Protein AF-A0A2N1R3X6-F1 (afdb_monomer_lite)

Structure (mmCIF, N/CA/C/O backbone):
data_AF-A0A2N1R3X6-F1
#
_entry.id   AF-A0A2N1R3X6-F1
#
loop_
_atom_site.group_PDB
_atom_site.id
_atom_site.type_symbol
_atom_site.label_atom_id
_atom_site.label_alt_id
_atom_site.label_comp_id
_atom_site.label_asym_id
_atom_site.label_entity_id
_atom_site.label_seq_id
_atom_site.pdbx_PDB_ins_code
_atom_site.Cartn_x
_atom_site.Cartn_y
_atom_site.Cartn_z
_atom_site.occupancy
_atom_site.B_iso_or_equiv
_atom_site.auth_seq_id
_atom_site.auth_comp_id
_atom_site.auth_asym_id
_atom_site.auth_atom_id
_atom_site.pdbx_PDB_model_num
ATOM 1 N N . ASP A 1 1 ? -13.256 3.074 11.357 1.00 90.25 1 ASP A N 1
ATOM 2 C CA . ASP A 1 1 ? -14.261 3.661 12.275 1.00 90.25 1 ASP A CA 1
ATOM 3 C C . ASP A 1 1 ? -15.153 4.627 11.490 1.00 90.25 1 ASP A C 1
ATOM 5 O O . ASP A 1 1 ? -15.095 4.606 10.266 1.00 90.25 1 ASP A O 1
ATOM 9 N N . LYS A 1 2 ? -15.980 5.458 12.145 1.00 92.38 2 LYS A N 1
ATOM 10 C CA . LYS A 1 2 ? -16.893 6.402 11.461 1.00 92.38 2 LYS A CA 1
ATOM 11 C C . LYS A 1 2 ? -16.186 7.453 10.590 1.00 92.38 2 LYS A C 1
ATOM 13 O O . LYS A 1 2 ? -16.847 8.088 9.781 1.00 92.38 2 LYS A O 1
ATOM 18 N N . ALA A 1 3 ? -14.874 7.625 10.744 1.00 95.81 3 ALA A N 1
ATOM 19 C CA . ALA A 1 3 ? -14.059 8.514 9.922 1.00 95.81 3 ALA A CA 1
ATOM 20 C C . ALA A 1 3 ? -13.254 7.754 8.849 1.00 95.81 3 ALA A C 1
ATOM 22 O O . ALA A 1 3 ? -12.329 8.313 8.273 1.00 95.81 3 ALA A O 1
ATOM 23 N N . GLY A 1 4 ? -13.550 6.470 8.615 1.00 92.06 4 GLY A N 1
ATOM 24 C CA . GLY A 1 4 ? -12.847 5.657 7.620 1.00 92.06 4 GLY A CA 1
ATOM 25 C C . GLY A 1 4 ? -11.462 5.167 8.054 1.00 92.06 4 GLY A C 1
ATOM 26 O O . GLY A 1 4 ? -10.752 4.585 7.242 1.00 92.06 4 GLY A O 1
ATOM 27 N N . ARG A 1 5 ? -11.064 5.341 9.324 1.00 94.12 5 ARG A N 1
ATOM 28 C CA . ARG A 1 5 ? -9.765 4.837 9.805 1.00 94.12 5 ARG A CA 1
ATOM 29 C C . ARG A 1 5 ? -9.776 3.317 9.934 1.00 94.12 5 ARG A C 1
ATOM 31 O O . ARG A 1 5 ? -10.743 2.745 10.447 1.00 94.12 5 ARG A O 1
ATOM 38 N N . ILE A 1 6 ? -8.683 2.682 9.530 1.00 91.31 6 ILE A N 1
ATOM 39 C CA . ILE A 1 6 ? -8.459 1.241 9.661 1.00 91.31 6 ILE A CA 1
ATOM 40 C C . ILE A 1 6 ? -7.353 1.035 10.696 1.00 91.31 6 ILE A C 1
ATOM 42 O O . ILE A 1 6 ? -6.293 1.648 10.605 1.00 91.31 6 ILE A O 1
ATOM 46 N N . ALA A 1 7 ? -7.608 0.192 11.694 1.00 93.69 7 ALA A N 1
ATOM 47 C CA . ALA A 1 7 ? -6.582 -0.203 12.649 1.00 93.69 7 ALA A CA 1
ATOM 48 C C . ALA A 1 7 ? -5.750 -1.337 12.043 1.00 93.69 7 ALA A C 1
ATOM 50 O O . ALA A 1 7 ? -6.293 -2.392 11.718 1.00 93.69 7 ALA A O 1
ATOM 51 N N . ILE A 1 8 ? -4.443 -1.121 11.901 1.00 93.31 8 ILE A N 1
ATOM 52 C CA . ILE A 1 8 ? -3.516 -2.157 11.442 1.00 93.31 8 ILE A CA 1
ATOM 53 C C . ILE A 1 8 ? -3.064 -2.974 12.665 1.00 93.31 8 ILE A C 1
ATOM 55 O O . ILE A 1 8 ? -2.543 -2.383 13.618 1.00 93.31 8 ILE A O 1
ATOM 59 N N . PRO A 1 9 ? -3.251 -4.309 12.669 1.00 96.38 9 PRO A N 1
ATOM 60 C CA . PRO A 1 9 ? -2.723 -5.188 13.709 1.00 96.38 9 PRO A CA 1
ATOM 61 C C . PRO A 1 9 ? -1.225 -4.975 13.954 1.00 96.38 9 PRO A C 1
ATOM 63 O O . PRO A 1 9 ? -0.460 -4.760 13.016 1.00 96.38 9 PRO A O 1
ATOM 66 N N . GLN A 1 10 ? -0.791 -5.074 15.214 1.00 96.38 10 GLN A N 1
ATOM 67 C CA . GLN A 1 10 ? 0.607 -4.842 15.593 1.00 96.38 10 GLN A CA 1
ATOM 68 C C . GLN A 1 10 ? 1.586 -5.742 14.831 1.00 96.38 10 GLN A C 1
ATOM 70 O O . GLN A 1 10 ? 2.563 -5.229 14.300 1.00 96.38 10 GLN A O 1
ATOM 75 N N . SER A 1 11 ? 1.276 -7.031 14.693 1.00 97.56 11 SER A N 1
ATOM 76 C CA . SER A 1 11 ? 2.110 -7.981 13.951 1.00 97.56 11 SER A CA 1
ATOM 77 C C . SER A 1 11 ? 2.322 -7.585 12.488 1.00 97.56 11 SER A C 1
ATOM 79 O O . SER A 1 11 ? 3.403 -7.792 11.951 1.00 97.56 11 SER A O 1
ATOM 81 N N . LEU A 1 12 ? 1.320 -6.978 11.841 1.00 96.12 12 LEU A N 1
ATOM 82 C CA . LEU A 1 12 ? 1.445 -6.502 10.461 1.00 96.12 12 LEU A CA 1
ATOM 83 C C . LEU A 1 12 ? 2.262 -5.212 10.369 1.00 96.12 12 LEU A C 1
ATOM 85 O O . LEU A 1 12 ? 2.993 -5.034 9.401 1.00 96.12 12 LEU A O 1
ATOM 89 N N . ARG A 1 13 ? 2.175 -4.334 11.378 1.00 95.75 13 ARG A N 1
ATOM 90 C CA . ARG A 1 13 ? 3.041 -3.146 11.459 1.00 95.75 13 ARG A CA 1
ATOM 91 C C . ARG A 1 13 ? 4.501 -3.538 11.642 1.00 95.75 13 ARG A C 1
ATOM 93 O O . ARG A 1 13 ? 5.350 -2.992 10.956 1.00 95.75 13 ARG A O 1
ATOM 100 N N . GLU A 1 14 ? 4.769 -4.496 12.526 1.00 96.25 14 GLU A N 1
ATOM 101 C CA . GLU A 1 14 ? 6.116 -5.026 12.766 1.00 96.25 14 GLU A CA 1
ATOM 102 C C . GLU A 1 14 ? 6.664 -5.729 11.524 1.00 96.25 14 GLU A C 1
ATOM 104 O O . GLU A 1 14 ? 7.785 -5.451 11.113 1.00 96.25 14 GLU A O 1
ATOM 109 N N . TYR A 1 15 ? 5.852 -6.576 10.885 1.00 96.00 15 TYR A N 1
ATOM 110 C CA . TYR A 1 15 ? 6.223 -7.259 9.645 1.00 96.00 15 TYR A CA 1
ATOM 111 C C . TYR A 1 15 ? 6.608 -6.281 8.529 1.00 96.00 15 TYR A C 1
ATOM 113 O O . TYR A 1 15 ? 7.624 -6.470 7.870 1.00 96.00 15 TYR A O 1
ATOM 121 N N . ALA A 1 16 ? 5.802 -5.238 8.320 1.00 95.12 16 ALA A N 1
ATOM 122 C CA . ALA A 1 16 ? 6.031 -4.253 7.266 1.00 95.12 16 ALA A CA 1
ATOM 123 C C . ALA A 1 16 ? 6.981 -3.114 7.684 1.00 95.12 16 ALA A C 1
ATOM 125 O O . ALA A 1 16 ? 7.179 -2.182 6.909 1.00 95.12 16 ALA A O 1
ATOM 126 N N . GLY A 1 17 ? 7.544 -3.157 8.899 1.00 96.06 17 GLY A N 1
ATOM 127 C CA . GLY A 1 17 ? 8.430 -2.112 9.416 1.00 96.06 17 GLY A CA 1
ATOM 128 C C . GLY A 1 17 ? 7.778 -0.72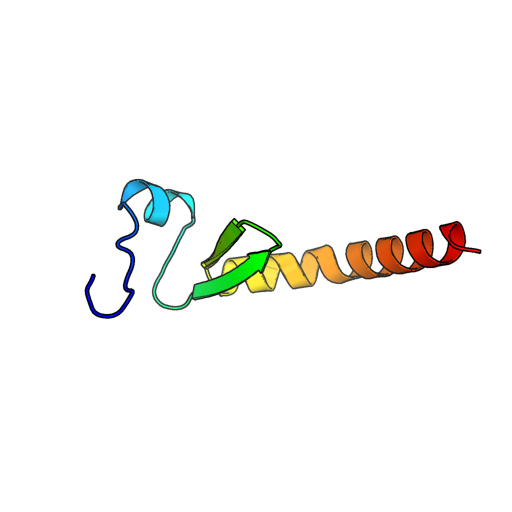8 9.516 1.00 96.06 17 GLY A C 1
ATOM 129 O O . GLY A 1 17 ? 8.482 0.273 9.456 1.00 96.06 17 GLY A O 1
ATOM 130 N N . LEU A 1 18 ? 6.447 -0.651 9.642 1.00 95.81 18 LEU A N 1
ATOM 131 C CA . LEU A 1 18 ? 5.717 0.616 9.567 1.00 95.81 18 LEU A CA 1
ATOM 132 C C . LEU A 1 18 ? 6.061 1.525 10.747 1.00 95.81 18 LEU A C 1
ATOM 134 O O . LEU A 1 18 ? 5.774 1.202 11.905 1.00 95.81 18 LEU A O 1
ATOM 138 N N . SER A 1 19 ? 6.627 2.685 10.422 1.00 88.56 19 SER A N 1
ATOM 139 C CA . SER A 1 19 ? 6.982 3.730 11.371 1.00 88.56 19 SER A CA 1
ATOM 140 C C . SER A 1 19 ? 5.944 4.867 11.360 1.00 88.56 19 SER A C 1
ATOM 142 O O . SER A 1 19 ? 4.735 4.621 11.356 1.00 88.56 19 SER A O 1
ATOM 144 N N . LYS A 1 20 ? 6.392 6.123 11.434 1.00 89.31 20 LYS A N 1
ATOM 145 C CA . LYS A 1 20 ? 5.519 7.302 11.468 1.00 89.31 20 LYS A CA 1
ATOM 146 C C . LYS A 1 20 ? 5.072 7.722 10.070 1.00 89.31 20 LYS A C 1
ATOM 148 O O . LYS A 1 20 ? 3.898 8.045 9.890 1.00 89.31 20 LYS A O 1
ATOM 153 N N . ASP A 1 21 ? 6.002 7.725 9.121 1.00 95.88 21 ASP A N 1
ATOM 154 C CA . ASP A 1 21 ? 5.750 8.146 7.751 1.00 95.88 21 ASP A CA 1
ATOM 155 C C . ASP A 1 21 ? 5.508 6.905 6.890 1.00 95.88 21 ASP A C 1
ATOM 157 O O . ASP A 1 21 ? 6.277 5.944 6.913 1.00 95.88 21 ASP A O 1
ATOM 161 N N . CYS A 1 22 ? 4.395 6.904 6.160 1.00 95.44 22 CYS A N 1
ATOM 162 C CA . CYS A 1 22 ? 3.985 5.768 5.346 1.00 95.44 22 CYS A CA 1
ATOM 163 C C . CYS A 1 22 ? 3.506 6.225 3.971 1.00 95.44 22 CYS A C 1
ATOM 165 O O . CYS A 1 22 ? 2.914 7.298 3.824 1.00 95.44 22 CYS A O 1
ATOM 167 N N . VAL A 1 23 ? 3.676 5.348 2.987 1.00 96.31 23 VAL A N 1
ATOM 168 C CA . VAL A 1 23 ? 3.129 5.491 1.637 1.00 96.31 23 VAL A CA 1
ATOM 169 C C . VAL A 1 23 ? 1.978 4.507 1.467 1.00 96.31 23 VAL A C 1
ATOM 171 O O . VAL A 1 23 ? 2.069 3.348 1.870 1.00 96.31 23 VAL A O 1
ATOM 174 N N . VAL A 1 24 ? 0.881 4.970 0.865 1.00 95.44 24 VAL A N 1
ATOM 175 C CA . VAL A 1 24 ? -0.277 4.132 0.536 1.00 95.44 24 VAL A CA 1
ATOM 176 C C . VAL A 1 24 ? -0.454 4.104 -0.974 1.00 95.44 24 VAL A C 1
ATOM 178 O O . VAL A 1 24 ? -0.602 5.152 -1.601 1.00 95.44 24 VAL A O 1
ATOM 181 N N . LEU A 1 25 ? -0.478 2.904 -1.549 1.00 95.00 25 LEU A N 1
ATOM 182 C CA . LEU A 1 25 ? -0.660 2.685 -2.982 1.00 95.00 25 LEU A CA 1
ATOM 183 C C . LEU A 1 25 ? -1.980 1.966 -3.237 1.00 95.00 25 LEU A C 1
ATOM 185 O O . LEU A 1 25 ? -2.271 0.939 -2.624 1.00 95.00 25 LEU A O 1
ATOM 189 N N . GLY A 1 26 ? -2.770 2.483 -4.173 1.00 95.12 26 GLY A N 1
ATOM 190 C CA . GLY A 1 26 ? -3.941 1.789 -4.703 1.00 95.12 26 GLY A CA 1
ATOM 191 C C . GLY A 1 26 ? -3.566 0.983 -5.936 1.00 95.12 26 GLY A C 1
ATOM 192 O O . GLY A 1 26 ? -3.191 1.563 -6.950 1.00 95.12 26 GLY A O 1
ATOM 193 N 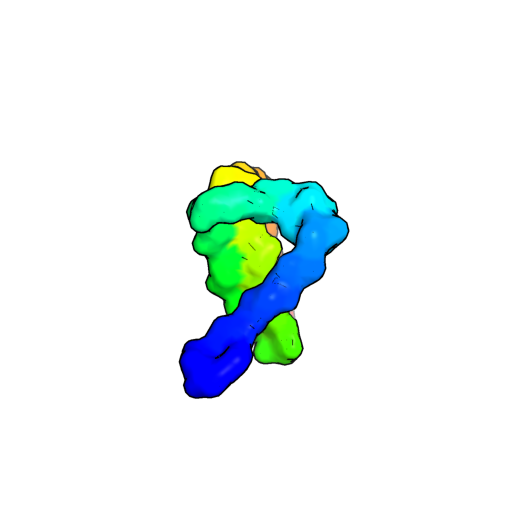N . ILE A 1 27 ? -3.698 -0.343 -5.873 1.00 93.19 27 ILE A N 1
ATOM 194 C CA . ILE A 1 27 ? -3.378 -1.231 -6.993 1.00 93.19 27 ILE A CA 1
ATOM 195 C C . ILE A 1 27 ? -4.574 -2.122 -7.298 1.00 93.19 27 ILE A C 1
ATOM 197 O O . ILE A 1 27 ? -4.789 -3.175 -6.697 1.00 93.19 27 ILE A O 1
ATOM 201 N N . THR A 1 28 ? -5.355 -1.716 -8.297 1.00 93.44 28 THR A N 1
ATOM 202 C CA . THR A 1 28 ? -6.562 -2.429 -8.740 1.00 93.44 28 THR A CA 1
ATOM 203 C C . THR A 1 28 ? -7.550 -2.671 -7.584 1.00 93.44 28 THR A C 1
ATOM 205 O O . THR A 1 28 ? -8.300 -1.773 -7.220 1.00 93.44 28 THR A O 1
ATOM 208 N N . LYS A 1 29 ? -7.567 -3.882 -7.005 1.00 94.56 29 LYS A N 1
ATOM 209 C CA . LYS A 1 29 ? -8.477 -4.310 -5.928 1.00 94.56 29 LYS A CA 1
ATOM 210 C C . LYS A 1 29 ? -7.799 -4.399 -4.556 1.00 94.56 29 LYS A C 1
ATOM 212 O O . LYS A 1 29 ? -8.421 -4.885 -3.615 1.00 94.56 29 LYS A O 1
ATOM 217 N N . ARG A 1 30 ? -6.536 -3.979 -4.436 1.00 93.81 30 ARG A N 1
ATOM 218 C CA . ARG A 1 30 ? -5.778 -3.999 -3.179 1.00 93.81 30 ARG A CA 1
ATOM 219 C C . ARG A 1 30 ? -5.184 -2.632 -2.864 1.00 93.81 30 ARG A C 1
ATOM 221 O O . ARG A 1 30 ? -4.926 -1.835 -3.764 1.00 93.81 30 ARG A O 1
ATOM 228 N N . LEU A 1 31 ? -4.966 -2.399 -1.576 1.00 94.31 31 LEU A N 1
ATOM 229 C CA . LEU A 1 31 ? -4.138 -1.312 -1.074 1.00 94.31 31 LEU A CA 1
ATOM 230 C C . LEU A 1 31 ? -2.840 -1.913 -0.553 1.00 94.31 31 LEU A C 1
ATOM 232 O O . LEU A 1 31 ? -2.866 -2.947 0.117 1.00 94.31 31 LEU A O 1
ATOM 236 N N . GLU A 1 32 ? -1.731 -1.253 -0.840 1.00 95.31 32 GLU A N 1
ATOM 237 C CA . GLU A 1 32 ? -0.436 -1.559 -0.246 1.00 95.31 32 GLU A CA 1
ATOM 238 C C . GLU A 1 32 ? -0.031 -0.409 0.673 1.00 95.31 32 GLU A C 1
ATOM 240 O O . GLU A 1 32 ? -0.290 0.758 0.372 1.00 95.31 32 GLU A O 1
ATOM 245 N N . ILE A 1 33 ? 0.562 -0.750 1.815 1.00 96.12 33 ILE A N 1
ATOM 246 C CA . ILE A 1 33 ? 1.021 0.205 2.823 1.00 96.12 33 ILE A CA 1
ATOM 247 C C . ILE A 1 33 ? 2.487 -0.096 3.072 1.00 96.12 33 ILE A C 1
ATOM 249 O O . ILE A 1 33 ? 2.832 -1.224 3.422 1.00 96.12 33 ILE A O 1
ATOM 253 N N . TRP A 1 34 ? 3.318 0.917 2.894 1.00 96.75 34 TRP A N 1
ATOM 254 C CA . TRP A 1 34 ? 4.763 0.812 2.980 1.00 96.75 34 TRP A CA 1
ATOM 255 C C . TRP A 1 34 ? 5.303 1.816 3.991 1.00 96.75 34 TRP A C 1
ATOM 257 O O . TRP A 1 34 ? 4.750 2.908 4.138 1.00 96.75 34 TRP A O 1
ATOM 267 N N . ASP A 1 35 ? 6.405 1.464 4.649 1.00 97.50 35 ASP A N 1
ATOM 268 C CA . ASP A 1 35 ? 7.274 2.467 5.257 1.00 97.50 35 ASP A CA 1
ATOM 269 C C . ASP A 1 35 ? 7.866 3.354 4.148 1.00 97.50 35 ASP A C 1
ATOM 271 O O . ASP A 1 35 ? 8.220 2.864 3.069 1.00 97.50 35 ASP A O 1
ATOM 275 N N . SER A 1 36 ? 7.915 4.667 4.381 1.00 97.00 36 SER A N 1
ATOM 276 C CA . SER A 1 36 ? 8.308 5.631 3.348 1.00 97.00 36 SER A CA 1
ATOM 277 C C . SER A 1 36 ? 9.740 5.440 2.850 1.00 97.00 36 SER A C 1
ATOM 279 O O . SER A 1 36 ? 9.978 5.562 1.646 1.00 97.00 36 SER A O 1
ATOM 281 N N . ASP A 1 37 ? 10.683 5.118 3.737 1.00 96.12 37 ASP A N 1
ATOM 282 C CA . ASP A 1 37 ? 12.088 4.942 3.362 1.00 96.12 37 ASP A CA 1
ATOM 283 C C . ASP A 1 37 ? 12.282 3.622 2.618 1.00 96.12 37 ASP A C 1
ATOM 285 O O . ASP A 1 37 ? 12.965 3.577 1.591 1.00 96.12 37 ASP A O 1
ATOM 289 N N . ALA A 1 38 ? 11.611 2.561 3.076 1.00 95.75 38 ALA A N 1
ATOM 290 C CA . ALA A 1 38 ? 11.598 1.279 2.379 1.00 95.75 38 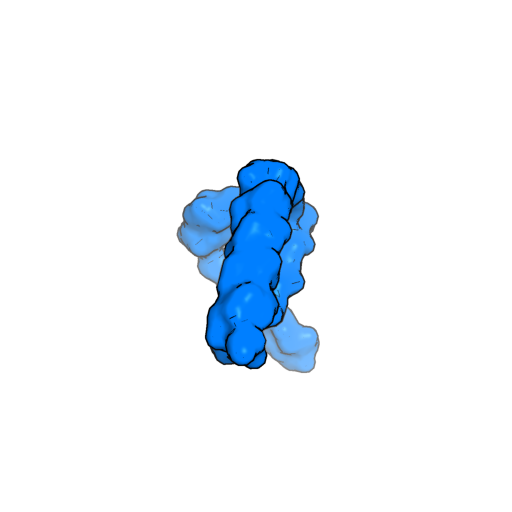ALA A CA 1
ATOM 291 C C . ALA A 1 38 ? 11.021 1.406 0.960 1.00 95.75 38 ALA A C 1
ATOM 293 O O . ALA A 1 38 ? 11.600 0.882 0.008 1.00 95.75 38 ALA A O 1
ATOM 294 N N . TYR A 1 39 ? 9.914 2.138 0.801 1.00 95.81 39 TYR A N 1
ATOM 295 C CA . TYR A 1 39 ? 9.324 2.388 -0.514 1.00 95.81 39 TYR A CA 1
ATOM 296 C C . TYR A 1 39 ? 10.261 3.192 -1.418 1.00 95.81 39 TYR A C 1
ATOM 298 O O . TYR A 1 39 ? 10.415 2.860 -2.592 1.00 95.81 39 TYR A O 1
ATOM 306 N N . LYS A 1 40 ? 10.916 4.225 -0.877 1.00 95.06 40 LYS A N 1
ATOM 307 C CA . LYS A 1 40 ? 11.872 5.040 -1.630 1.00 95.06 40 LYS A CA 1
ATOM 308 C C . LYS A 1 40 ? 13.065 4.214 -2.119 1.00 95.06 40 LYS A C 1
ATOM 310 O O . LYS A 1 40 ? 13.429 4.300 -3.285 1.00 95.06 40 LYS A O 1
ATOM 315 N N . ALA A 1 41 ? 13.639 3.381 -1.256 1.00 95.50 41 ALA A N 1
ATOM 316 C CA . ALA A 1 41 ? 14.730 2.496 -1.652 1.00 95.50 41 ALA A CA 1
ATOM 317 C C . ALA A 1 41 ? 14.286 1.500 -2.738 1.00 95.50 41 ALA A C 1
ATOM 319 O O . ALA A 1 41 ? 15.017 1.261 -3.696 1.00 95.50 41 ALA A O 1
ATOM 320 N N . TRP A 1 42 ? 13.074 0.953 -2.611 1.00 94.81 42 TRP A N 1
ATOM 321 C CA . TRP A 1 42 ? 12.520 0.015 -3.583 1.00 94.81 42 TRP A CA 1
ATOM 322 C C . TRP A 1 42 ? 12.233 0.662 -4.944 1.00 94.81 42 TRP A C 1
ATOM 324 O O . TRP A 1 42 ? 12.556 0.075 -5.977 1.00 94.81 42 TRP A O 1
ATOM 334 N N . ILE A 1 43 ? 11.649 1.865 -4.984 1.00 93.44 43 ILE A N 1
ATOM 335 C CA . ILE A 1 43 ? 11.362 2.533 -6.262 1.00 93.44 43 ILE A CA 1
ATOM 336 C C . ILE A 1 43 ? 12.666 2.911 -6.972 1.00 93.44 43 ILE A C 1
ATOM 338 O O . ILE A 1 43 ? 12.785 2.661 -8.166 1.00 93.44 43 ILE A O 1
ATOM 342 N N . GLU A 1 44 ? 13.671 3.402 -6.236 1.00 94.50 44 GLU A N 1
ATOM 343 C CA . GLU A 1 44 ? 14.997 3.718 -6.784 1.00 94.50 44 GLU A CA 1
ATOM 344 C C . GLU A 1 44 ? 15.696 2.467 -7.337 1.00 94.50 44 GLU A C 1
ATOM 346 O O . GLU A 1 44 ? 16.311 2.526 -8.401 1.00 94.50 44 GLU A O 1
ATOM 351 N N . SER A 1 45 ? 15.577 1.313 -6.668 1.00 93.56 45 SER A N 1
ATOM 352 C CA . SER A 1 45 ? 16.180 0.070 -7.167 1.00 93.56 45 SER A CA 1
ATOM 353 C C . SER A 1 45 ? 15.458 -0.517 -8.379 1.00 93.56 45 SER A C 1
ATOM 355 O O . SER A 1 45 ? 16.078 -1.228 -9.163 1.00 93.56 45 SER A O 1
ATOM 357 N N . THR A 1 46 ? 14.159 -0.247 -8.528 1.00 90.25 46 THR A N 1
ATOM 358 C CA . THR A 1 46 ? 13.300 -0.905 -9.530 1.00 90.25 46 THR A CA 1
ATOM 359 C C . THR A 1 46 ? 13.017 -0.007 -10.743 1.00 90.25 46 THR A C 1
ATOM 361 O O . THR A 1 46 ? 12.478 -0.468 -11.745 1.00 90.25 46 THR A O 1
ATOM 364 N N . GLU A 1 47 ? 13.391 1.276 -10.706 1.00 89.00 47 GLU A N 1
ATOM 365 C CA . GLU A 1 47 ? 13.083 2.256 -11.759 1.00 89.00 47 GLU A CA 1
ATOM 366 C C . GLU A 1 47 ? 13.571 1.813 -13.150 1.00 89.00 47 GLU A C 1
ATOM 368 O O . GLU A 1 47 ? 12.812 1.846 -14.121 1.00 89.00 47 GLU A O 1
ATOM 373 N N . ALA A 1 48 ? 14.809 1.320 -13.243 1.00 85.69 48 ALA A N 1
ATOM 374 C CA . ALA A 1 48 ? 15.378 0.837 -14.502 1.00 85.69 48 ALA A CA 1
ATOM 375 C C . ALA A 1 48 ? 14.648 -0.407 -15.042 1.00 85.69 48 ALA A C 1
ATOM 377 O O . ALA A 1 48 ? 14.438 -0.541 -16.248 1.00 85.69 48 ALA A O 1
ATOM 378 N N . GLU A 1 49 ? 14.232 -1.305 -14.148 1.00 87.94 49 GLU A N 1
ATOM 379 C CA . GLU A 1 49 ? 13.497 -2.523 -14.497 1.00 87.94 49 GLU A CA 1
ATOM 380 C C . GLU A 1 49 ? 12.090 -2.186 -15.005 1.00 87.94 49 GLU A C 1
ATOM 382 O O . GLU A 1 49 ? 11.645 -2.741 -16.012 1.00 87.94 49 GLU A O 1
ATOM 387 N N . PHE A 1 50 ? 11.415 -1.223 -14.368 1.00 85.00 50 PHE A N 1
ATOM 388 C CA . PHE A 1 50 ? 10.126 -0.709 -14.832 1.00 85.00 50 PHE A CA 1
ATOM 389 C C . PHE A 1 50 ? 10.224 -0.054 -16.209 1.00 85.00 50 PHE A C 1
ATOM 391 O O . PHE A 1 50 ? 9.367 -0.310 -17.058 1.00 85.00 50 PHE A O 1
ATOM 398 N N . ALA A 1 51 ? 11.256 0.757 -16.451 1.00 85.69 51 ALA A N 1
ATOM 399 C CA . ALA A 1 51 ? 11.469 1.389 -17.751 1.00 85.69 51 ALA A CA 1
ATOM 400 C C . ALA A 1 51 ? 11.648 0.341 -18.863 1.00 85.69 51 ALA A C 1
ATOM 402 O O . ALA A 1 51 ? 10.959 0.399 -19.882 1.00 85.69 51 ALA A O 1
ATOM 403 N N . ALA A 1 52 ? 12.489 -0.670 -18.627 1.00 88.50 52 ALA A N 1
ATOM 404 C CA . ALA A 1 52 ? 12.710 -1.759 -19.578 1.00 88.50 52 ALA A CA 1
ATOM 405 C C . ALA A 1 52 ? 11.441 -2.596 -19.824 1.00 88.50 52 ALA A C 1
ATOM 407 O O . ALA A 1 52 ? 11.132 -2.946 -20.963 1.00 88.50 52 ALA A O 1
ATOM 408 N N . ALA A 1 53 ? 10.675 -2.900 -18.771 1.00 86.12 53 ALA A N 1
ATOM 409 C CA . ALA A 1 53 ? 9.415 -3.631 -18.895 1.00 86.12 53 ALA A CA 1
ATOM 410 C C . ALA A 1 5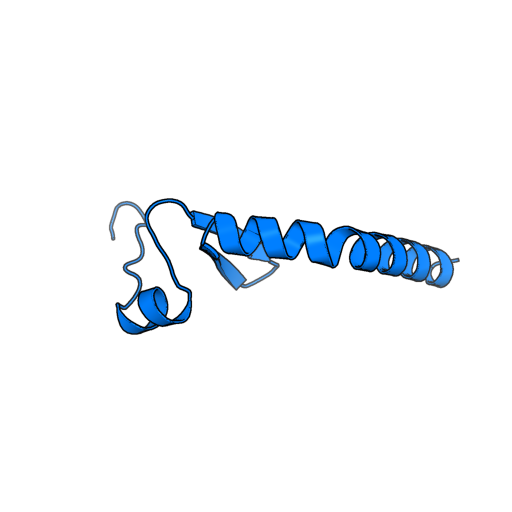3 ? 8.354 -2.837 -19.677 1.00 86.12 53 ALA A C 1
ATOM 412 O O . ALA A 1 53 ? 7.617 -3.421 -20.472 1.00 86.12 53 ALA A O 1
ATOM 413 N N . SER A 1 54 ? 8.287 -1.515 -19.475 1.00 84.94 54 SER A N 1
ATOM 414 C CA . SER A 1 54 ? 7.383 -0.635 -20.222 1.00 84.94 54 SER A CA 1
ATOM 415 C C . SER A 1 54 ? 7.715 -0.626 -21.712 1.00 84.94 54 SER A C 1
ATOM 417 O O . SER A 1 54 ? 6.810 -0.767 -22.529 1.00 84.94 54 SER A O 1
ATOM 419 N N . GLU A 1 55 ? 8.993 -0.491 -22.069 1.00 84.19 55 GLU A N 1
ATOM 420 C CA . GLU A 1 55 ? 9.437 -0.518 -23.468 1.00 84.19 55 GLU A CA 1
ATOM 421 C C . GLU A 1 55 ? 9.121 -1.868 -24.130 1.00 84.19 55 GLU A C 1
ATOM 423 O O . GLU A 1 55 ? 8.587 -1.916 -25.237 1.00 84.19 55 GLU A O 1
ATOM 428 N N . ALA A 1 56 ? 9.358 -2.979 -23.427 1.00 84.38 56 ALA A N 1
ATOM 429 C CA . ALA A 1 56 ? 9.060 -4.314 -23.939 1.00 84.38 56 ALA A CA 1
ATOM 430 C C . ALA A 1 56 ? 7.559 -4.540 -24.206 1.00 84.38 56 ALA A C 1
ATOM 432 O O . ALA A 1 56 ? 7.205 -5.182 -25.196 1.00 84.38 56 ALA A O 1
ATOM 433 N N . LEU A 1 57 ? 6.676 -4.023 -23.345 1.00 78.81 57 LEU A N 1
ATOM 434 C CA . LEU A 1 57 ? 5.224 -4.102 -23.544 1.00 78.81 57 LEU A CA 1
ATOM 435 C C . LEU A 1 57 ? 4.755 -3.267 -24.739 1.00 78.81 57 LEU A C 1
ATOM 437 O O . LEU A 1 57 ? 3.859 -3.701 -25.461 1.00 78.81 57 LEU A O 1
ATOM 441 N N . ASP A 1 58 ? 5.363 -2.103 -24.961 1.00 78.75 58 ASP A N 1
ATOM 442 C CA . ASP A 1 58 ? 5.028 -1.228 -26.089 1.00 78.75 58 ASP A CA 1
ATOM 443 C C . ASP A 1 58 ? 5.426 -1.874 -27.429 1.00 78.75 58 ASP A C 1
ATOM 445 O O . ASP A 1 58 ? 4.667 -1.837 -28.396 1.00 78.75 58 ASP A O 1
ATOM 449 N N . ILE A 1 59 ? 6.560 -2.587 -27.459 1.00 67.81 59 ILE A N 1
ATOM 450 C CA . ILE A 1 59 ? 7.010 -3.363 -28.628 1.00 67.81 59 ILE A CA 1
ATOM 451 C C . ILE A 1 59 ? 6.095 -4.565 -28.917 1.00 67.81 59 ILE A C 1
ATOM 453 O O . ILE A 1 59 ? 5.919 -4.921 -30.077 1.00 67.81 59 ILE A O 1
ATOM 457 N N . GLN A 1 60 ? 5.507 -5.205 -27.900 1.00 64.12 60 GLN A N 1
ATOM 458 C CA . GLN A 1 60 ? 4.611 -6.356 -28.105 1.00 64.12 60 GLN A CA 1
ATOM 459 C C . GLN A 1 60 ? 3.196 -5.984 -28.568 1.00 64.12 60 GLN A C 1
ATOM 461 O O . GLN A 1 60 ? 2.454 -6.863 -29.009 1.00 64.12 60 GLN A O 1
ATOM 466 N N . ASN A 1 61 ? 2.816 -4.710 -28.463 1.00 60.69 61 ASN A N 1
ATOM 467 C CA . ASN A 1 61 ? 1.535 -4.192 -28.949 1.00 60.69 61 ASN A CA 1
ATOM 468 C C . ASN A 1 61 ? 1.620 -3.594 -30.370 1.00 60.69 61 ASN A C 1
ATOM 470 O O . ASN A 1 61 ? 0.626 -3.040 -30.850 1.00 60.69 61 ASN A O 1
ATOM 474 N N . LEU A 1 62 ? 2.777 -3.722 -31.029 1.00 52.16 62 LEU A N 1
ATOM 475 C CA . LEU A 1 62 ? 3.028 -3.410 -32.442 1.00 52.16 62 LEU A CA 1
ATOM 476 C C . LEU A 1 62 ? 3.052 -4.691 -33.287 1.00 52.16 62 LEU A C 1
ATOM 478 O O . LEU A 1 62 ? 2.515 -4.638 -34.418 1.00 52.16 62 LEU A O 1
#

Secondary structure (DSSP, 8-state):
-TT---PPPHHHHHHTT--SSEEEEEETTEEEEEEHHHHHHHHHHHHHHHHHHHHHHHH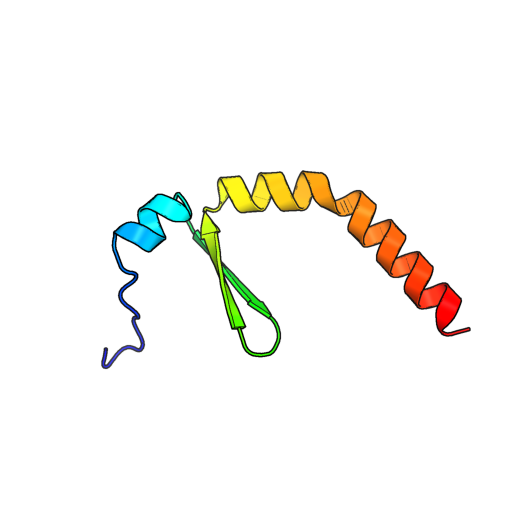HT-

Sequence (62 aa):
DKAGRIAIPQSLREYAGLSKDCVVL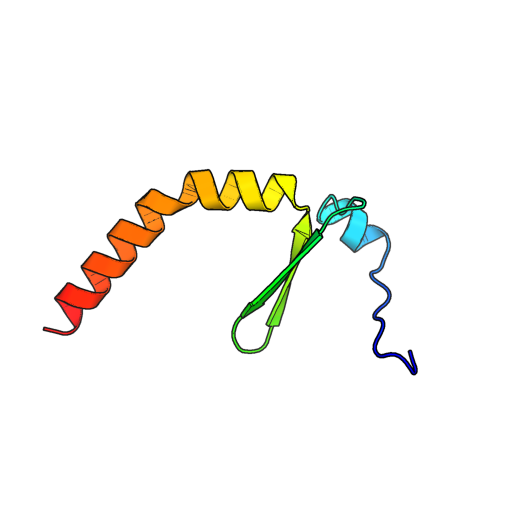GITKRLEIWDSDAYKAWIESTEAEFAAASEALDIQNL

Radius of gyration: 16.0 Å; chains: 1; bounding box: 33×16×48 Å

pLDDT: mean 90.58, std 9.01, range [52.16, 97.56]

Foldseek 3Di:
DVVPDDDDDPVVCVVQVADDDWDWDDDPPDIDIHHPVVVVVVCVVCVVVVVVVVVVVVVVVD